Protein AF-A0A9D7WF38-F1 (afdb_monomer_lite)

Structure (mmCIF, N/CA/C/O backbone):
data_AF-A0A9D7WF38-F1
#
_entry.id   AF-A0A9D7WF38-F1
#
loop_
_atom_site.group_PDB
_atom_site.id
_atom_site.type_symbol
_atom_site.label_atom_id
_atom_site.label_alt_id
_atom_site.label_comp_id
_atom_site.label_asym_id
_atom_site.label_entity_id
_atom_site.label_seq_id
_atom_site.pdbx_PDB_ins_code
_atom_site.Cartn_x
_atom_site.Cartn_y
_atom_site.Cartn_z
_atom_site.occupancy
_atom_site.B_iso_or_equiv
_atom_site.auth_seq_id
_atom_site.auth_comp_id
_atom_site.auth_asym_id
_atom_site.auth_atom_id
_atom_site.pdbx_PDB_model_num
ATOM 1 N N . MET A 1 1 ? -23.739 -4.104 9.269 1.00 43.31 1 MET A N 1
ATOM 2 C CA . MET A 1 1 ? -22.680 -3.588 10.160 1.00 43.31 1 MET A CA 1
ATOM 3 C C . MET A 1 1 ? -21.379 -3.686 9.401 1.00 43.31 1 MET A C 1
ATOM 5 O O . MET A 1 1 ? -20.985 -4.795 9.073 1.00 43.31 1 MET A O 1
ATOM 9 N N . THR A 1 2 ? -20.775 -2.560 9.035 1.00 57.41 2 THR A N 1
ATOM 10 C CA . THR A 1 2 ? -19.439 -2.566 8.433 1.00 57.41 2 THR A CA 1
ATOM 11 C C . THR A 1 2 ? -18.458 -2.891 9.551 1.00 57.41 2 THR A C 1
ATOM 13 O O . THR A 1 2 ? -18.369 -2.137 10.517 1.00 57.41 2 THR A O 1
ATOM 16 N N . GLU A 1 3 ? -17.806 -4.049 9.484 1.00 66.00 3 GLU A N 1
ATOM 17 C CA . GLU A 1 3 ? -16.765 -4.411 10.444 1.00 66.00 3 GLU A CA 1
ATOM 18 C C . GLU A 1 3 ? -15.625 -3.391 10.333 1.00 66.00 3 GLU A C 1
ATOM 20 O O . GLU A 1 3 ? -15.046 -3.198 9.263 1.00 66.00 3 GLU A O 1
ATOM 25 N N . ILE A 1 4 ? -15.336 -2.687 11.427 1.00 68.12 4 ILE A N 1
ATOM 26 C CA . ILE A 1 4 ? -14.228 -1.736 11.483 1.00 68.12 4 ILE A CA 1
ATOM 27 C C . ILE A 1 4 ? -12.978 -2.547 11.803 1.00 68.12 4 ILE A C 1
ATOM 29 O O . ILE A 1 4 ? -12.855 -3.083 12.904 1.00 68.12 4 ILE A O 1
ATOM 33 N N . ALA A 1 5 ? -12.049 -2.639 10.850 1.00 73.38 5 ALA A N 1
ATOM 34 C CA . ALA A 1 5 ? -10.755 -3.251 11.119 1.00 73.38 5 ALA A CA 1
ATOM 35 C C . ALA A 1 5 ? -10.055 -2.469 12.251 1.00 73.38 5 ALA A C 1
ATOM 37 O O . ALA A 1 5 ? -9.929 -1.242 12.140 1.00 73.38 5 ALA A O 1
ATOM 38 N N . PRO A 1 6 ? -9.587 -3.146 13.319 1.00 80.69 6 PRO A N 1
ATOM 39 C CA . PRO A 1 6 ? -8.971 -2.491 14.475 1.00 80.69 6 PRO A CA 1
ATOM 40 C C . PRO A 1 6 ? -7.618 -1.849 14.138 1.00 80.69 6 PRO A C 1
ATOM 42 O O . PRO A 1 6 ? -7.124 -1.018 14.892 1.00 80.69 6 PRO A O 1
ATOM 45 N N . LEU A 1 7 ? -7.018 -2.236 13.007 1.00 88.81 7 LEU A N 1
ATOM 46 C CA . LEU A 1 7 ? -5.740 -1.739 12.523 1.00 88.81 7 LEU A CA 1
ATOM 47 C C . LEU A 1 7 ? -5.786 -1.571 10.999 1.00 88.81 7 LEU A C 1
ATOM 49 O O . LEU A 1 7 ? -6.381 -2.388 10.296 1.00 88.81 7 LEU A O 1
ATOM 53 N N . ARG A 1 8 ? -5.126 -0.526 10.495 1.00 92.44 8 ARG A N 1
ATOM 54 C CA . ARG A 1 8 ? -4.913 -0.240 9.069 1.00 92.44 8 ARG A CA 1
ATOM 55 C C . ARG A 1 8 ? -3.492 0.282 8.877 1.00 92.44 8 ARG A C 1
ATOM 57 O O . ARG A 1 8 ? -2.976 0.992 9.735 1.00 92.44 8 ARG A O 1
ATOM 64 N N . ILE A 1 9 ? -2.893 -0.026 7.732 1.00 96.00 9 ILE A N 1
ATOM 65 C CA . ILE A 1 9 ? -1.642 0.581 7.273 1.00 96.00 9 ILE A CA 1
ATOM 66 C C . ILE A 1 9 ? -1.985 1.626 6.209 1.00 96.00 9 ILE A C 1
ATOM 68 O O . ILE A 1 9 ? -2.752 1.344 5.292 1.00 96.00 9 ILE A O 1
ATOM 72 N N . ALA A 1 10 ? -1.410 2.821 6.311 1.00 96.94 10 ALA A N 1
ATOM 73 C CA . ALA A 1 10 ? -1.500 3.843 5.275 1.00 96.94 10 ALA A CA 1
ATOM 74 C C . ALA A 1 10 ? -0.096 4.340 4.925 1.00 96.94 10 ALA A C 1
ATOM 76 O O . ALA A 1 10 ? 0.660 4.732 5.814 1.00 96.94 10 ALA A O 1
ATOM 77 N N . LEU A 1 11 ? 0.262 4.298 3.642 1.00 98.38 11 LEU A N 1
ATOM 78 C CA . LEU A 1 11 ? 1.531 4.818 3.140 1.00 98.38 11 LEU A CA 1
ATOM 79 C C . LEU A 1 11 ? 1.280 6.158 2.460 1.00 98.38 11 LEU A C 1
ATOM 81 O O . LEU A 1 11 ? 0.595 6.210 1.441 1.00 98.38 11 LEU A O 1
ATOM 85 N N . PHE A 1 12 ? 1.833 7.224 3.035 1.00 98.19 12 PHE A N 1
ATOM 86 C CA . PHE A 1 12 ? 1.760 8.566 2.473 1.00 98.19 12 PHE A CA 1
ATOM 87 C C . PHE A 1 12 ? 2.844 8.763 1.413 1.00 98.19 12 PHE A C 1
ATOM 89 O O . PHE A 1 12 ? 4.026 8.625 1.724 1.00 98.19 12 PHE A O 1
ATOM 96 N N . GLU A 1 13 ? 2.425 9.036 0.176 1.00 98.31 13 GLU A N 1
ATOM 97 C CA . GLU A 1 13 ? 3.283 9.337 -0.976 1.00 98.31 13 GLU A CA 1
ATOM 98 C C . GLU A 1 13 ? 4.486 8.381 -1.130 1.00 98.31 13 GLU A C 1
ATOM 100 O O . GLU A 1 13 ? 5.640 8.824 -1.191 1.00 98.31 13 GLU A O 1
ATOM 105 N N . PRO A 1 14 ? 4.282 7.047 -1.142 1.00 98.31 14 PRO A N 1
ATOM 106 C CA . PRO A 1 14 ? 5.384 6.096 -1.124 1.00 98.31 14 PRO A CA 1
ATOM 107 C C . PRO A 1 14 ? 6.233 6.199 -2.396 1.00 98.31 14 PRO A C 1
ATOM 109 O O . PRO A 1 14 ? 5.721 6.130 -3.511 1.00 98.31 14 PRO A O 1
ATOM 112 N N . GLN A 1 15 ? 7.553 6.291 -2.223 1.00 98.06 15 GLN A N 1
ATOM 113 C CA . GLN A 1 15 ? 8.496 6.504 -3.331 1.00 98.06 15 GLN A CA 1
ATOM 114 C C . GLN A 1 15 ? 9.311 5.263 -3.714 1.00 98.06 15 GLN A C 1
ATOM 116 O O . GLN A 1 15 ? 9.836 5.183 -4.820 1.00 98.06 15 GLN A O 1
ATOM 121 N N . ILE A 1 16 ? 9.449 4.290 -2.807 1.00 96.94 16 ILE A N 1
ATOM 122 C CA . ILE A 1 16 ? 10.369 3.156 -2.969 1.00 96.94 16 ILE A CA 1
ATOM 123 C C . ILE A 1 16 ? 9.562 1.861 -3.164 1.00 96.94 16 ILE A C 1
ATOM 125 O O . ILE A 1 16 ? 9.067 1.315 -2.172 1.00 96.94 16 ILE A O 1
ATOM 129 N N . PRO A 1 17 ? 9.448 1.329 -4.401 1.00 95.31 17 PRO A N 1
ATOM 130 C CA . PRO A 1 17 ? 8.605 0.167 -4.686 1.00 95.31 17 PRO A CA 1
ATOM 131 C C . PRO A 1 17 ? 8.909 -1.067 -3.816 1.00 95.31 17 PRO A C 1
ATOM 133 O O . PRO A 1 17 ? 7.962 -1.673 -3.311 1.00 95.31 17 PRO A O 1
ATOM 136 N N . PRO A 1 18 ? 10.187 -1.432 -3.555 1.00 95.19 18 PRO A N 1
ATOM 137 C CA . PRO A 1 18 ? 10.501 -2.558 -2.671 1.00 95.19 18 PRO A CA 1
ATOM 138 C C . PRO A 1 18 ? 9.930 -2.422 -1.253 1.00 95.19 18 PRO A C 1
ATOM 140 O O . PRO A 1 18 ? 9.495 -3.415 -0.669 1.00 95.19 18 PRO A O 1
ATOM 143 N N . ASN A 1 19 ? 9.877 -1.203 -0.705 1.00 97.19 19 ASN A N 1
ATOM 144 C CA . ASN A 1 19 ? 9.324 -0.969 0.630 1.00 97.19 19 ASN A CA 1
ATOM 145 C C . ASN A 1 19 ? 7.814 -1.213 0.631 1.00 97.19 19 ASN A C 1
ATOM 147 O O . ASN A 1 19 ? 7.307 -1.927 1.496 1.00 97.19 19 ASN A O 1
ATOM 151 N N . THR A 1 20 ? 7.105 -0.683 -0.369 1.00 97.50 20 THR A N 1
ATOM 152 C CA . THR A 1 20 ? 5.661 -0.897 -0.505 1.00 97.50 20 THR A CA 1
ATOM 153 C C . THR A 1 20 ? 5.324 -2.362 -0.733 1.00 97.50 20 THR A C 1
ATOM 155 O O . THR A 1 20 ? 4.392 -2.852 -0.106 1.00 97.50 20 THR A O 1
ATOM 158 N N . GLY A 1 21 ? 6.103 -3.089 -1.540 1.00 96.19 21 GLY A N 1
ATOM 159 C CA . GLY A 1 21 ? 5.937 -4.536 -1.697 1.00 96.19 21 GLY A CA 1
ATOM 160 C C . GLY A 1 21 ? 6.078 -5.285 -0.365 1.00 96.19 21 GLY A C 1
ATOM 161 O O . GLY A 1 21 ? 5.177 -6.009 0.049 1.00 96.19 21 GLY A O 1
ATOM 162 N N . ASN A 1 22 ? 7.164 -5.060 0.377 1.00 96.62 22 ASN A N 1
ATOM 163 C CA . ASN A 1 22 ? 7.382 -5.730 1.667 1.00 96.62 22 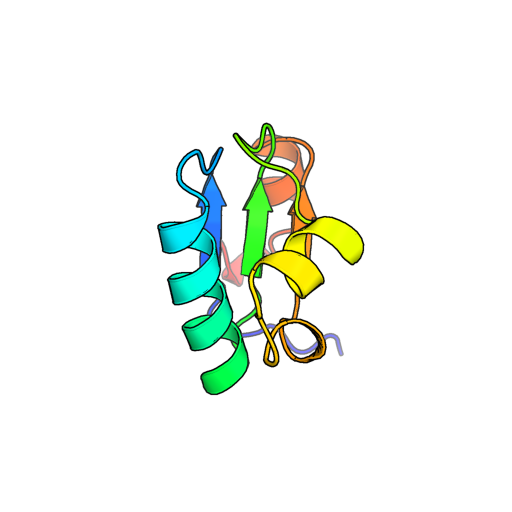ASN A CA 1
ATOM 164 C C . ASN A 1 22 ? 6.272 -5.432 2.696 1.00 96.62 22 ASN A C 1
ATOM 166 O O . ASN A 1 22 ? 5.845 -6.320 3.443 1.00 96.62 22 ASN A O 1
ATOM 170 N N . ILE A 1 23 ? 5.759 -4.200 2.707 1.00 97.75 23 ILE A N 1
ATOM 171 C CA . ILE A 1 23 ? 4.633 -3.804 3.562 1.00 97.75 23 ILE A CA 1
ATOM 172 C C . ILE A 1 23 ? 3.330 -4.455 3.083 1.00 97.75 23 ILE A C 1
ATOM 174 O O . ILE A 1 23 ? 2.590 -4.996 3.902 1.00 97.75 23 ILE A O 1
ATOM 178 N N . ALA A 1 24 ? 3.071 -4.479 1.775 1.00 97.12 24 ALA A N 1
ATOM 179 C CA . ALA A 1 24 ? 1.913 -5.147 1.185 1.00 97.12 24 ALA A CA 1
ATOM 180 C C . ALA A 1 24 ? 1.907 -6.653 1.487 1.00 97.12 24 ALA A C 1
ATOM 182 O O . ALA A 1 24 ? 0.864 -7.212 1.818 1.00 97.12 24 ALA A O 1
ATOM 183 N N . ARG A 1 25 ? 3.078 -7.302 1.492 1.00 96.81 25 ARG A N 1
ATOM 184 C CA . ARG A 1 25 ? 3.219 -8.703 1.911 1.00 96.81 25 ARG A CA 1
ATOM 185 C C . ARG A 1 25 ? 2.801 -8.911 3.365 1.00 96.81 25 ARG A C 1
ATOM 187 O O . ARG A 1 25 ? 2.074 -9.853 3.670 1.00 96.81 25 ARG A O 1
ATOM 194 N N . THR A 1 26 ? 3.239 -8.023 4.254 1.00 96.81 26 THR A N 1
ATOM 195 C CA . THR A 1 26 ? 2.854 -8.041 5.675 1.00 96.81 26 THR A CA 1
ATOM 196 C C . THR A 1 26 ? 1.348 -7.816 5.837 1.00 96.81 26 THR A C 1
ATOM 198 O O . THR A 1 26 ? 0.681 -8.564 6.550 1.00 96.81 26 THR A O 1
ATOM 201 N N . SER A 1 27 ? 0.794 -6.835 5.122 1.00 96.94 27 SER A N 1
ATOM 202 C CA . SER A 1 27 ? -0.642 -6.542 5.076 1.00 96.94 27 SER A CA 1
ATOM 203 C C . SER A 1 27 ? -1.461 -7.768 4.656 1.00 96.94 27 SER A C 1
ATOM 205 O O . SER A 1 27 ? -2.407 -8.130 5.358 1.00 96.94 27 SER A O 1
ATOM 207 N N . ALA A 1 28 ? -1.058 -8.463 3.587 1.00 96.06 28 ALA A N 1
ATOM 208 C CA . ALA A 1 28 ? -1.712 -9.688 3.131 1.00 96.06 28 ALA A CA 1
ATOM 209 C C . ALA A 1 28 ? -1.633 -10.817 4.176 1.00 96.06 28 ALA A C 1
ATOM 211 O O . ALA A 1 28 ? -2.638 -11.471 4.453 1.00 96.06 28 ALA A O 1
ATOM 212 N N . ALA A 1 29 ? -0.464 -11.020 4.796 1.00 96.25 29 ALA A N 1
ATOM 213 C CA . ALA A 1 29 ? -0.252 -12.074 5.791 1.00 96.25 29 ALA A CA 1
ATOM 214 C C . ALA A 1 29 ? -1.137 -11.906 7.039 1.00 96.25 29 ALA A C 1
ATOM 216 O O . ALA A 1 29 ? -1.680 -12.885 7.548 1.00 96.25 29 ALA A O 1
ATOM 217 N N . PHE A 1 30 ? -1.314 -10.668 7.508 1.00 95.19 30 PHE A N 1
ATOM 218 C CA . PHE A 1 30 ? -2.098 -10.362 8.709 1.00 95.19 30 PHE A CA 1
ATOM 219 C C . PHE A 1 30 ? -3.527 -9.891 8.421 1.00 95.19 30 PHE A C 1
ATOM 221 O O . PHE A 1 30 ? -4.256 -9.569 9.356 1.00 95.19 30 PHE A O 1
ATOM 228 N N . ARG A 1 31 ? -3.943 -9.855 7.147 1.00 94.19 31 ARG A N 1
ATOM 229 C CA . ARG A 1 31 ? -5.247 -9.321 6.710 1.00 94.19 31 ARG A CA 1
ATOM 230 C C . ARG A 1 31 ? -5.506 -7.901 7.229 1.00 94.19 31 ARG A C 1
ATOM 232 O O . ARG A 1 31 ? -6.629 -7.556 7.586 1.00 94.19 31 ARG A O 1
ATOM 239 N N . VAL A 1 32 ? -4.456 -7.086 7.273 1.00 95.12 32 VAL A N 1
ATOM 240 C CA . VAL A 1 32 ? -4.536 -5.678 7.675 1.00 95.12 32 VAL A CA 1
ATOM 241 C C . VAL A 1 32 ? -4.734 -4.839 6.414 1.00 95.12 32 VAL A C 1
ATOM 243 O O . VAL A 1 32 ? -3.881 -4.924 5.531 1.00 95.12 32 VAL A O 1
ATOM 246 N N . PRO A 1 33 ? -5.798 -4.026 6.295 1.00 95.19 33 PRO A N 1
ATOM 247 C CA . PRO A 1 33 ? -6.004 -3.165 5.133 1.00 95.19 33 PRO A CA 1
ATOM 248 C C . PRO A 1 33 ? -4.816 -2.236 4.871 1.00 95.19 33 PRO A C 1
ATOM 250 O O . PRO A 1 33 ? -4.241 -1.686 5.815 1.00 95.19 33 PRO A O 1
ATOM 253 N N . LEU A 1 34 ? -4.481 -2.041 3.595 1.00 96.94 34 LEU A N 1
ATOM 254 C CA . LEU A 1 34 ? -3.414 -1.151 3.143 1.00 96.94 34 LEU A CA 1
ATOM 255 C C . LEU A 1 34 ? -3.999 -0.049 2.260 1.00 96.94 34 LEU A C 1
ATOM 257 O O . LEU A 1 34 ? -4.593 -0.333 1.225 1.00 96.94 34 LEU A O 1
ATOM 261 N N . THR A 1 35 ? -3.776 1.207 2.634 1.00 97.19 35 THR A N 1
ATOM 262 C CA . THR A 1 35 ? -4.081 2.363 1.787 1.00 97.19 35 THR A CA 1
ATOM 263 C C . THR A 1 35 ? -2.793 2.989 1.262 1.00 97.19 35 THR A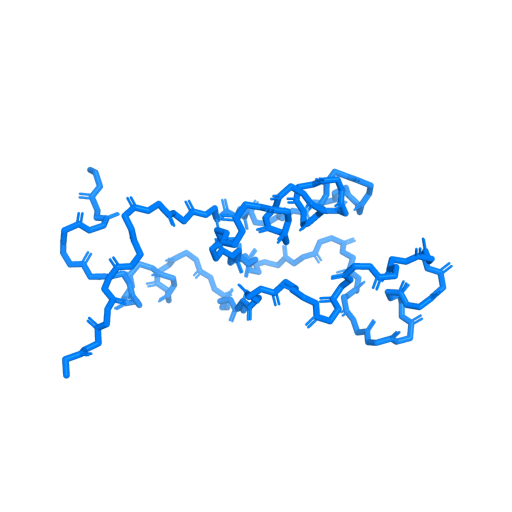 C 1
ATOM 265 O O . THR A 1 35 ? -1.879 3.273 2.036 1.00 97.19 35 THR A O 1
ATOM 268 N N . LEU A 1 36 ? -2.713 3.220 -0.046 1.00 98.19 36 LEU A N 1
ATOM 269 C CA . LEU A 1 36 ? -1.660 4.026 -0.662 1.00 98.19 36 LEU A CA 1
ATOM 270 C C . LEU A 1 36 ? -2.217 5.419 -0.940 1.00 98.19 36 LEU A C 1
ATOM 272 O O . LEU A 1 36 ? -3.248 5.552 -1.593 1.00 98.19 36 LEU A O 1
ATOM 276 N N . ILE A 1 37 ? -1.557 6.450 -0.429 1.00 98.38 37 ILE A N 1
ATOM 277 C CA . ILE A 1 37 ? -1.982 7.835 -0.617 1.00 98.38 37 ILE A CA 1
ATOM 278 C C . ILE A 1 37 ? -1.093 8.455 -1.689 1.00 98.38 37 ILE A C 1
ATOM 280 O O . ILE A 1 37 ? 0.132 8.436 -1.570 1.00 98.38 37 ILE A O 1
ATOM 284 N N . GLU A 1 38 ? -1.719 8.963 -2.742 1.00 98.25 38 GLU A N 1
ATOM 285 C CA . GLU A 1 38 ? -1.049 9.578 -3.884 1.00 98.25 38 GLU A CA 1
ATOM 286 C C . GLU A 1 38 ? -0.375 10.920 -3.538 1.00 98.25 38 GLU A C 1
ATOM 288 O O . GLU A 1 38 ? -0.809 11.589 -2.593 1.00 98.25 38 GLU A O 1
ATOM 293 N N . PRO A 1 39 ? 0.635 11.343 -4.333 1.00 98.25 39 PRO A N 1
ATOM 294 C CA . PRO A 1 39 ? 1.212 10.644 -5.496 1.00 98.25 39 PRO A CA 1
ATOM 295 C C . PRO A 1 39 ? 2.135 9.466 -5.140 1.00 98.25 39 PRO A C 1
ATOM 297 O O . PRO A 1 39 ? 2.965 9.544 -4.237 1.00 98.25 39 PRO A O 1
ATOM 300 N N . LEU A 1 40 ? 2.035 8.374 -5.907 1.00 98.12 40 LEU A N 1
ATOM 301 C CA . LEU A 1 40 ? 2.951 7.233 -5.798 1.00 98.12 40 LEU A CA 1
ATOM 302 C C . LEU A 1 40 ? 4.193 7.474 -6.667 1.00 98.12 40 LEU A C 1
ATOM 304 O O . LEU A 1 40 ? 4.075 7.857 -7.829 1.00 98.12 40 LEU A O 1
ATOM 308 N N . GLY A 1 41 ? 5.385 7.170 -6.152 1.00 97.38 41 GLY A N 1
ATOM 309 C CA . GLY A 1 41 ? 6.635 7.223 -6.926 1.00 97.38 41 GLY A CA 1
ATOM 310 C C . GLY A 1 41 ? 6.817 6.063 -7.917 1.00 97.38 41 GLY A C 1
ATOM 311 O O . GLY A 1 41 ? 7.886 5.908 -8.504 1.00 97.38 41 GLY A O 1
ATOM 312 N N . PHE A 1 42 ? 5.807 5.202 -8.074 1.00 95.81 42 PHE A N 1
ATOM 313 C CA . PHE A 1 42 ? 5.826 4.007 -8.919 1.00 95.81 42 PHE A CA 1
ATOM 314 C C . PHE A 1 42 ? 4.406 3.580 -9.313 1.00 95.81 42 PHE A C 1
ATOM 316 O O . PHE A 1 42 ? 3.421 4.027 -8.732 1.00 95.81 42 PHE A O 1
ATOM 323 N N . ASN A 1 43 ? 4.303 2.683 -10.297 1.00 93.81 43 ASN A N 1
ATOM 324 C CA . ASN A 1 43 ? 3.030 2.136 -10.761 1.00 93.81 43 ASN A CA 1
ATOM 325 C C . ASN A 1 43 ? 2.697 0.818 -10.030 1.00 93.81 43 ASN A C 1
ATOM 327 O O . ASN A 1 43 ? 3.574 -0.026 -9.829 1.00 93.81 43 ASN A O 1
ATOM 331 N N . VAL A 1 44 ? 1.431 0.655 -9.646 1.00 92.88 44 VAL A N 1
ATOM 332 C CA . VAL A 1 44 ? 0.876 -0.516 -8.943 1.00 92.88 44 VAL A CA 1
ATOM 333 C C . VAL A 1 44 ? -0.169 -1.273 -9.769 1.00 92.88 44 VAL A C 1
ATOM 335 O O . VAL A 1 44 ? -0.908 -2.091 -9.228 1.00 92.88 44 VAL A O 1
ATOM 338 N N . ASP A 1 45 ? -0.240 -1.017 -11.076 1.00 90.38 45 ASP A N 1
ATOM 339 C CA . ASP A 1 45 ? -1.081 -1.784 -11.991 1.00 90.38 45 ASP A CA 1
ATOM 340 C C . ASP A 1 45 ? -0.687 -3.273 -12.039 1.00 90.38 45 ASP A C 1
ATOM 342 O O . ASP A 1 45 ? 0.448 -3.665 -11.740 1.00 90.38 45 ASP A O 1
ATOM 346 N N . ASP A 1 46 ? -1.630 -4.120 -12.460 1.00 87.19 46 ASP A N 1
ATOM 347 C CA . ASP A 1 46 ? -1.447 -5.578 -12.512 1.00 87.19 46 ASP A CA 1
ATOM 348 C C . ASP A 1 46 ? -0.189 -5.989 -13.286 1.00 87.19 46 ASP A C 1
ATOM 350 O O . ASP A 1 46 ? 0.484 -6.967 -12.950 1.00 87.19 46 ASP A O 1
ATOM 354 N N . ARG A 1 47 ? 0.162 -5.230 -14.332 1.00 90.75 47 ARG A N 1
ATOM 355 C CA . ARG A 1 47 ? 1.355 -5.481 -15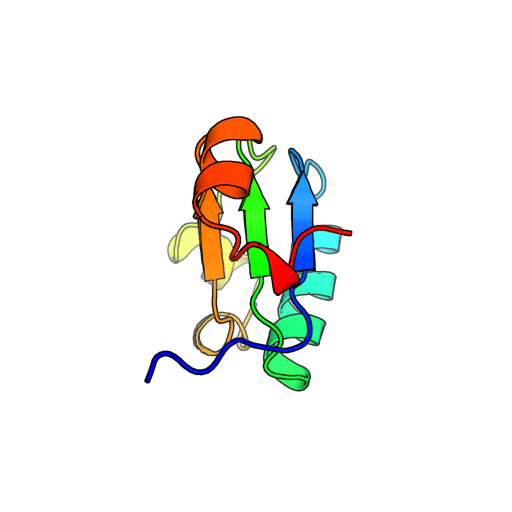.143 1.00 90.75 47 ARG A CA 1
ATOM 356 C C . ARG A 1 47 ? 2.631 -5.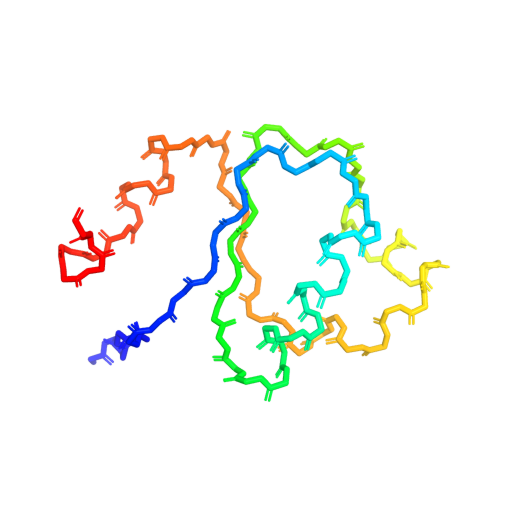249 -14.333 1.00 90.75 47 ARG A C 1
ATOM 358 O O . ARG A 1 47 ? 3.538 -6.083 -14.393 1.00 90.75 47 ARG A O 1
ATOM 365 N N . SER A 1 48 ? 2.723 -4.133 -13.618 1.00 90.06 48 SER A N 1
ATOM 366 C CA . SER A 1 48 ? 3.882 -3.740 -12.811 1.00 90.06 48 SER A CA 1
ATOM 367 C C . SER A 1 48 ? 4.067 -4.696 -11.635 1.00 90.06 48 SER A C 1
ATOM 369 O O . SER A 1 48 ? 5.165 -5.213 -11.425 1.00 90.06 48 SER A O 1
ATOM 371 N N . VAL A 1 49 ? 2.972 -5.032 -10.953 1.00 90.00 49 VAL A N 1
ATOM 372 C CA . VAL A 1 49 ? 2.936 -6.000 -9.850 1.00 90.00 49 VAL A CA 1
ATOM 373 C C . VAL A 1 49 ? 3.371 -7.391 -10.313 1.00 90.00 49 VAL A C 1
ATOM 375 O O . VAL A 1 49 ? 4.241 -8.012 -9.697 1.00 90.00 49 VAL A O 1
ATOM 378 N N . ARG A 1 50 ? 2.823 -7.881 -11.433 1.00 89.25 50 ARG A N 1
ATOM 379 C CA . ARG A 1 50 ? 3.184 -9.194 -11.987 1.00 89.25 50 ARG A CA 1
ATOM 380 C C . ARG A 1 50 ? 4.661 -9.264 -12.368 1.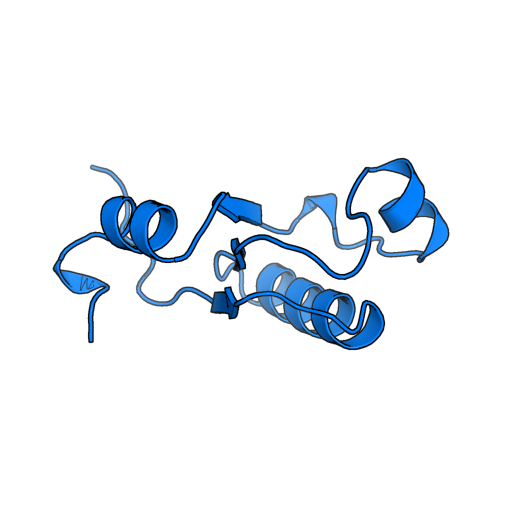00 89.25 50 ARG A C 1
ATOM 382 O O . ARG A 1 50 ? 5.297 -10.289 -12.142 1.00 89.25 50 ARG A O 1
ATOM 389 N N . ARG A 1 51 ? 5.225 -8.183 -12.920 1.00 91.56 51 ARG A N 1
ATOM 390 C CA . ARG A 1 51 ? 6.663 -8.095 -13.241 1.00 91.56 51 ARG A CA 1
ATOM 391 C C . ARG A 1 51 ? 7.548 -8.103 -11.998 1.00 91.56 51 ARG A C 1
ATOM 393 O O . ARG A 1 51 ? 8.662 -8.607 -12.073 1.00 91.56 51 ARG A O 1
ATOM 400 N N . ALA A 1 52 ? 7.059 -7.570 -10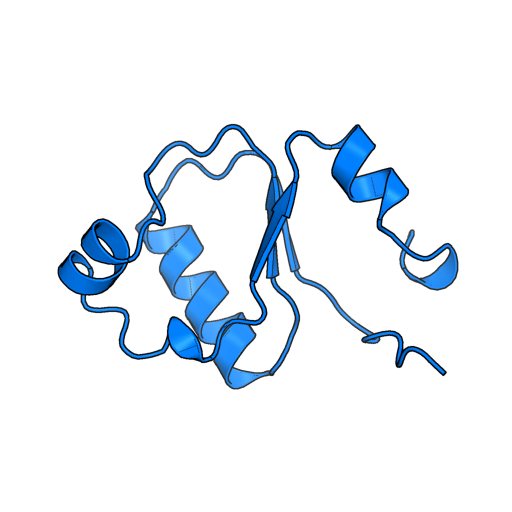.883 1.00 90.62 52 ALA A N 1
ATOM 401 C CA . ALA A 1 52 ? 7.758 -7.591 -9.604 1.00 90.62 52 ALA A CA 1
ATOM 402 C C . ALA A 1 52 ? 7.665 -8.951 -8.879 1.00 90.62 52 ALA A C 1
ATOM 404 O O . ALA A 1 52 ? 8.308 -9.125 -7.848 1.00 90.62 52 ALA A O 1
ATOM 405 N N . GLY A 1 53 ? 6.904 -9.920 -9.408 1.00 90.00 53 GLY A N 1
ATOM 406 C CA . GLY A 1 53 ? 6.779 -11.256 -8.818 1.00 90.00 53 GLY A CA 1
ATOM 407 C C . GLY A 1 53 ? 5.985 -11.275 -7.509 1.00 90.00 53 GLY A C 1
ATOM 408 O O . GLY A 1 53 ? 6.231 -12.128 -6.662 1.00 90.00 53 GLY A O 1
ATOM 409 N N . LEU A 1 54 ? 5.059 -10.327 -7.324 1.00 90.94 54 LEU A N 1
ATOM 410 C CA . LEU A 1 54 ? 4.263 -10.205 -6.101 1.00 90.94 54 LEU A CA 1
ATOM 411 C C . LEU A 1 54 ? 3.053 -11.153 -6.143 1.00 90.94 54 LEU A C 1
ATOM 413 O O . LEU A 1 54 ? 1.923 -10.737 -6.394 1.00 90.94 54 LEU A O 1
ATOM 417 N N . ASP A 1 55 ? 3.298 -12.439 -5.908 1.00 91.75 55 ASP A N 1
ATOM 418 C CA . ASP A 1 55 ? 2.281 -13.502 -5.866 1.00 91.75 55 ASP A CA 1
ATOM 419 C C . ASP A 1 55 ? 1.174 -13.266 -4.821 1.00 91.75 55 ASP A C 1
ATOM 421 O O . ASP A 1 55 ? 0.029 -13.660 -5.024 1.00 91.75 55 ASP A O 1
ATOM 425 N N . TYR A 1 56 ? 1.494 -12.566 -3.734 1.00 91.31 56 TYR A N 1
ATOM 426 C CA . TYR A 1 56 ? 0.563 -12.216 -2.662 1.00 91.31 56 TYR A CA 1
ATOM 427 C C . TYR A 1 56 ? -0.362 -11.034 -2.982 1.00 91.31 56 TYR A C 1
ATOM 429 O O . TYR A 1 56 ? -1.316 -10.804 -2.239 1.00 91.31 56 TYR A O 1
ATOM 437 N N . TRP A 1 57 ? -0.091 -10.255 -4.036 1.00 94.06 57 TRP A N 1
ATOM 438 C CA . TRP A 1 57 ? -0.809 -9.005 -4.313 1.00 94.06 57 TRP A CA 1
ATOM 439 C C . TRP A 1 57 ? -2.340 -9.145 -4.386 1.00 94.06 57 TRP A C 1
ATOM 441 O O . TRP A 1 57 ? -3.024 -8.309 -3.797 1.00 94.06 57 TRP A O 1
ATOM 451 N N . PRO A 1 58 ? -2.913 -10.214 -4.983 1.00 93.38 58 PRO A N 1
ATOM 452 C CA . PRO A 1 58 ? -4.365 -10.423 -4.996 1.00 93.38 58 PRO A CA 1
ATOM 453 C C . PRO A 1 58 ? -5.003 -10.591 -3.607 1.00 93.38 58 PRO A C 1
ATOM 455 O O . PRO A 1 58 ? -6.221 -10.512 -3.476 1.00 93.38 58 PRO A O 1
ATOM 458 N N . HIS A 1 59 ? -4.203 -10.852 -2.569 1.00 94.50 59 HIS A N 1
ATOM 459 C CA . HIS A 1 59 ? -4.661 -11.000 -1.186 1.00 94.50 59 HIS A CA 1
ATOM 460 C C . HIS A 1 59 ? -4.557 -9.702 -0.374 1.00 94.50 59 HIS A C 1
ATOM 462 O O . HIS A 1 59 ? -4.973 -9.669 0.786 1.00 94.50 59 HIS A O 1
ATOM 468 N N . VAL A 1 60 ? -4.004 -8.637 -0.956 1.00 95.81 60 VAL A N 1
ATOM 469 C CA . VAL A 1 60 ? -3.905 -7.330 -0.307 1.00 95.81 60 VAL A CA 1
ATOM 470 C C . VAL A 1 60 ? -5.271 -6.651 -0.364 1.00 95.81 60 VAL A C 1
ATOM 472 O O . VAL A 1 60 ? -5.823 -6.420 -1.437 1.00 95.81 60 VAL A O 1
ATOM 475 N N . GLN A 1 61 ? -5.808 -6.281 0.798 1.00 95.56 61 GLN A N 1
ATOM 476 C CA . GLN A 1 61 ? -6.978 -5.402 0.885 1.00 95.56 61 GLN A CA 1
ATOM 477 C C . GLN A 1 61 ? -6.532 -3.957 0.625 1.00 95.56 61 GLN A C 1
ATOM 479 O O . GLN A 1 61 ? -6.313 -3.187 1.563 1.00 95.56 61 GLN A O 1
ATOM 484 N N . LEU A 1 62 ? -6.311 -3.643 -0.652 1.00 95.12 62 LEU A N 1
ATOM 485 C CA . LEU A 1 62 ? -5.716 -2.393 -1.116 1.00 95.12 62 LEU A CA 1
ATOM 486 C C . LEU A 1 62 ? -6.778 -1.320 -1.394 1.00 95.12 62 LEU A C 1
ATOM 488 O O . LEU A 1 62 ? -7.756 -1.581 -2.092 1.00 95.12 62 LEU A O 1
ATOM 492 N N . SER A 1 63 ? -6.536 -0.094 -0.935 1.00 95.62 63 SER A N 1
ATOM 493 C CA . SER A 1 63 ? -7.199 1.113 -1.442 1.00 95.62 63 SER A CA 1
ATOM 494 C C . SER A 1 63 ? -6.171 2.158 -1.876 1.00 95.62 63 SER A C 1
ATOM 496 O O . SER A 1 63 ? -5.038 2.170 -1.392 1.00 95.62 63 SER A O 1
ATOM 498 N N . ILE A 1 64 ? -6.562 3.034 -2.802 1.00 96.81 64 ILE A N 1
ATOM 499 C CA . ILE A 1 64 ? -5.753 4.177 -3.231 1.00 96.81 64 ILE A CA 1
ATOM 500 C C . ILE A 1 64 ? -6.561 5.444 -2.961 1.00 96.81 64 ILE A C 1
ATOM 502 O O . ILE A 1 64 ? -7.697 5.550 -3.422 1.00 96.81 64 ILE A O 1
ATOM 506 N N . SER A 1 65 ? -5.980 6.385 -2.220 1.00 97.81 65 SER A N 1
ATOM 507 C CA . SER A 1 65 ? -6.594 7.682 -1.927 1.00 97.81 65 SER A CA 1
ATOM 508 C C . SER A 1 65 ? -5.820 8.785 -2.646 1.00 97.81 65 SER A C 1
ATOM 510 O O . SER A 1 65 ? -4.595 8.833 -2.574 1.00 97.81 65 SER A O 1
ATOM 512 N N . ALA A 1 66 ? -6.536 9.708 -3.293 1.00 97.94 66 ALA A N 1
ATOM 513 C CA . ALA A 1 66 ? -5.934 10.744 -4.141 1.00 97.94 66 ALA A CA 1
ATOM 514 C C . ALA A 1 66 ? -5.039 11.751 -3.393 1.00 97.94 66 ALA A C 1
ATOM 516 O O . ALA A 1 66 ? -4.255 12.470 -4.004 1.00 97.94 66 ALA A O 1
ATOM 517 N N . ASN A 1 67 ? -5.219 11.878 -2.077 1.00 98.00 67 ASN A N 1
ATOM 518 C CA . ASN A 1 67 ? -4.431 12.727 -1.187 1.00 98.00 67 ASN A CA 1
ATOM 519 C C . ASN A 1 67 ? -4.787 12.421 0.277 1.00 98.00 67 ASN A C 1
ATOM 521 O O . ASN A 1 67 ? -5.719 11.663 0.572 1.00 98.00 67 ASN A O 1
ATOM 525 N N . PHE A 1 68 ? -4.053 13.033 1.207 1.00 96.06 68 PHE A N 1
ATOM 526 C CA . PHE A 1 68 ? -4.273 12.839 2.639 1.00 96.06 68 PHE A CA 1
ATOM 527 C C . PHE A 1 68 ? -5.668 13.282 3.126 1.00 96.06 68 PHE A C 1
ATOM 529 O O . PHE A 1 68 ? -6.294 12.505 3.845 1.00 96.06 68 PHE A O 1
ATOM 536 N N . PRO A 1 69 ? -6.223 14.442 2.716 1.00 96.00 69 PRO A N 1
ATOM 537 C CA . PRO A 1 69 ? -7.600 14.803 3.068 1.00 96.00 69 PRO A CA 1
ATOM 538 C C . PRO A 1 69 ? -8.655 13.778 2.630 1.00 96.00 69 PRO A C 1
ATOM 540 O O . PRO A 1 69 ? -9.551 13.456 3.411 1.00 96.00 69 PRO A O 1
ATOM 543 N N . ALA A 1 70 ? -8.541 13.235 1.412 1.00 96.31 70 ALA A N 1
ATOM 544 C CA . ALA A 1 70 ? -9.438 12.189 0.921 1.00 96.31 70 ALA A CA 1
ATOM 545 C C . ALA A 1 70 ? -9.352 10.936 1.804 1.00 96.31 70 ALA A C 1
ATOM 547 O O . ALA A 1 70 ? -10.374 10.453 2.287 1.00 96.31 70 ALA A O 1
ATOM 548 N N . PHE A 1 71 ? -8.132 10.494 2.118 1.00 95.12 71 PHE A N 1
ATOM 549 C CA . PHE A 1 71 ? -7.904 9.394 3.054 1.00 95.12 71 PHE A CA 1
ATOM 550 C C . PHE A 1 71 ? -8.528 9.660 4.435 1.00 95.12 71 PHE A C 1
ATOM 552 O O . PHE A 1 71 ? -9.209 8.798 4.986 1.00 95.12 71 PHE A O 1
ATOM 559 N N . GLN A 1 72 ? -8.351 10.857 5.002 1.00 93.06 72 GLN A N 1
ATOM 560 C CA . GLN A 1 72 ? -8.926 11.206 6.306 1.00 93.06 72 GLN A CA 1
ATOM 561 C C . GLN A 1 72 ? -10.460 11.170 6.307 1.00 93.06 72 GLN A C 1
ATOM 563 O O . GLN A 1 72 ? -11.061 10.774 7.311 1.00 93.06 72 GLN A O 1
ATOM 568 N N . ALA A 1 73 ? -11.095 11.570 5.203 1.00 92.50 73 ALA A N 1
ATOM 569 C CA . ALA A 1 73 ? -12.545 11.516 5.049 1.00 92.50 73 ALA A CA 1
ATOM 570 C C . ALA A 1 73 ? -13.079 10.071 5.012 1.00 92.50 73 ALA A C 1
ATOM 572 O O . ALA A 1 73 ? -14.185 9.830 5.491 1.00 92.50 73 ALA A O 1
ATOM 573 N N . GLU A 1 74 ? -12.287 9.114 4.516 1.00 88.81 74 GLU A N 1
ATOM 574 C CA . GLU A 1 74 ? -12.621 7.681 4.521 1.00 88.81 74 GLU A CA 1
ATOM 575 C C . GLU A 1 74 ? -12.509 7.034 5.915 1.00 88.81 74 GLU A C 1
ATOM 577 O O . GLU A 1 74 ? -13.138 6.005 6.170 1.00 88.81 74 GLU A O 1
ATOM 582 N N . LEU A 1 75 ? -11.698 7.598 6.821 1.00 87.25 75 LEU A N 1
ATOM 583 C CA . LEU A 1 75 ? -11.484 7.032 8.155 1.00 87.25 75 LEU A CA 1
ATOM 584 C C . LEU A 1 75 ? -12.714 7.192 9.050 1.00 87.25 75 LEU A C 1
ATOM 586 O O . LEU A 1 75 ? -13.214 8.305 9.254 1.00 87.25 75 LEU A O 1
ATOM 590 N N . HIS A 1 76 ? -13.115 6.095 9.696 1.00 82.88 76 HIS A N 1
ATOM 591 C CA . HIS A 1 76 ? -14.094 6.129 10.778 1.00 82.88 76 HIS A CA 1
ATOM 592 C C . HIS A 1 76 ? -13.524 6.926 11.969 1.00 82.88 76 HIS A C 1
ATOM 594 O O . HIS A 1 76 ? -12.324 6.826 12.235 1.00 82.88 76 HIS A O 1
ATOM 600 N N . PRO A 1 77 ? -14.331 7.676 12.746 1.00 80.31 77 PRO A N 1
ATOM 601 C CA . PRO A 1 77 ? -13.827 8.464 13.877 1.00 80.31 77 PRO A CA 1
ATOM 602 C C . PRO A 1 77 ? -12.988 7.671 14.890 1.00 80.31 77 PRO A C 1
ATOM 604 O O . PRO A 1 77 ? -12.031 8.197 15.435 1.00 80.31 77 PRO A O 1
ATOM 607 N N . GLN A 1 78 ? -13.302 6.388 15.091 1.00 79.94 78 GLN A N 1
ATOM 608 C CA . GLN A 1 78 ? -12.569 5.476 15.984 1.00 79.94 78 GLN A CA 1
ATOM 609 C C . GLN A 1 78 ? -11.207 5.015 15.430 1.00 79.94 78 GLN A C 1
ATOM 611 O O . GLN A 1 78 ? -10.437 4.394 16.151 1.00 79.94 78 GLN A O 1
ATOM 616 N N . GLN A 1 79 ? -10.925 5.278 14.153 1.00 78.56 79 GLN A N 1
ATOM 617 C CA . GLN A 1 79 ? -9.662 4.951 13.480 1.00 78.56 79 GLN A CA 1
ATOM 618 C C . GLN A 1 79 ? -8.712 6.154 13.413 1.00 78.56 79 GLN A C 1
ATOM 620 O O . GLN A 1 79 ? -7.611 6.041 12.876 1.00 78.56 79 GLN A O 1
ATOM 625 N N . ARG A 1 80 ? -9.147 7.315 13.913 1.00 73.69 80 ARG A N 1
ATOM 626 C CA . ARG A 1 80 ? -8.328 8.520 14.026 1.00 73.69 80 ARG A CA 1
ATOM 627 C C . ARG A 1 80 ? -7.712 8.513 15.423 1.00 73.69 80 ARG A C 1
ATOM 629 O O . ARG A 1 80 ? -8.451 8.509 16.405 1.00 73.69 80 ARG A O 1
ATOM 636 N N . LEU A 1 81 ? -6.385 8.437 15.484 1.00 63.72 81 LEU A N 1
ATOM 637 C CA . LEU A 1 81 ? -5.622 8.677 16.711 1.00 63.72 81 LEU A CA 1
ATOM 638 C C . LEU A 1 81 ? -5.494 10.181 16.960 1.00 63.72 81 LEU A C 1
ATOM 640 O O . LEU A 1 81 ? -5.386 10.925 15.957 1.00 63.72 81 LEU A O 1
#

Sequence (81 aa):
MTEIAPLRIALFEPQIPPNTGNIARTSAAFRVPLTLIEPLGFNVDDRSVRRAGLDYWPHVQLSISANFPAFQAELHPQQRL

Secondary structure (DSSP, 8-state):
-----S--EEEES---HHHHHHHHHHHHHHT--EEEESPPSS--SHHHHHHTT-TTGGG--EEEESSHHHHHHHS-GGG--

pLDDT: mean 91.29, std 10.03, range [43.31, 98.38]

Radius of gyration: 12.79 Å; chains: 1; bounding box: 33×28×32 Å

Foldseek 3Di:
DPDDDLAAAEDAQAQDVVVVLVVQVVCLVVVHAYEYEDDHNDDDDPVVCVVVVSPSNVSHNYDYAPHDVRVVVPDDPSRDD